Protein AF-A0A6B0XU42-F1 (afdb_monomer)

Sequence (81 aa):
DLRDLLPGCWPLAVRLRAKLDALYFHLYGMTDRDDIRYVYSTFPIVERDERASYGAYRSRDLCLAWTSALGAGQPDAEINS

pLDDT: mean 76.43, std 11.31, range [46.19, 87.75]

Mean predicted aligned error: 8.25 Å

Foldseek 3Di:
DVCVPDVPCVVVVLLVLLLVLLVVCVVVVNLDLVSLVVVVVVCVVQQVVCCVVPVGSVSSVSNNVCSVCVVVVRSPDDDDD

Radius of gyration: 13.22 Å; Cα contacts (8 Å, |Δi|>4): 54; chains: 1; bounding box: 32×25×35 Å

Structure (mmCIF, N/CA/C/O backbone):
data_AF-A0A6B0XU42-F1
#
_entry.id   AF-A0A6B0XU42-F1
#
loop_
_atom_site.group_PDB
_atom_site.id
_atom_site.type_symbol
_atom_site.label_atom_id
_atom_site.label_alt_id
_atom_site.label_comp_id
_atom_site.label_asym_id
_atom_site.label_entity_id
_atom_site.label_seq_id
_atom_site.pdbx_PDB_ins_code
_atom_site.Cartn_x
_atom_site.Cartn_y
_atom_site.Cartn_z
_atom_site.occupancy
_atom_site.B_iso_or_equiv
_atom_site.auth_seq_id
_atom_site.auth_comp_id
_atom_site.auth_asym_id
_atom_site.auth_atom_id
_atom_site.pdbx_PDB_model_num
ATOM 1 N N . ASP A 1 1 ? -18.290 10.098 17.376 1.00 46.19 1 ASP A N 1
ATOM 2 C CA . ASP A 1 1 ? -16.958 9.538 17.078 1.00 46.19 1 ASP A CA 1
ATOM 3 C C . ASP A 1 1 ? -16.305 10.456 16.036 1.00 46.19 1 ASP A C 1
ATOM 5 O O . ASP A 1 1 ? -17.042 11.051 15.259 1.00 46.19 1 ASP A O 1
ATOM 9 N N . LEU A 1 2 ? -14.981 10.661 16.009 1.00 51.50 2 LEU A N 1
ATOM 10 C CA . LEU A 1 2 ? -14.331 11.551 15.009 1.00 51.50 2 LEU A CA 1
ATOM 11 C C . LEU A 1 2 ? -14.599 11.096 13.556 1.00 51.50 2 LEU A C 1
ATOM 13 O O . LEU A 1 2 ? -14.425 11.865 12.614 1.00 51.50 2 LEU A O 1
ATOM 17 N N . ARG A 1 3 ? -15.077 9.857 13.401 1.00 52.59 3 ARG A N 1
ATOM 18 C CA . ARG A 1 3 ? -15.541 9.212 12.168 1.00 52.59 3 ARG A CA 1
ATOM 19 C C . ARG A 1 3 ? -16.874 9.756 11.627 1.00 52.59 3 ARG A C 1
ATOM 21 O O . ARG A 1 3 ? -17.093 9.679 10.424 1.00 52.59 3 ARG A O 1
ATOM 28 N N . ASP A 1 4 ? -17.722 10.353 12.467 1.00 56.97 4 ASP A N 1
ATOM 29 C CA . ASP A 1 4 ? -19.052 10.852 12.063 1.00 56.97 4 ASP A CA 1
ATOM 30 C C . ASP A 1 4 ? -19.034 12.305 11.555 1.00 56.97 4 ASP A C 1
ATOM 32 O O . ASP A 1 4 ? -19.988 12.763 10.930 1.00 56.97 4 ASP A O 1
ATOM 36 N N . LEU A 1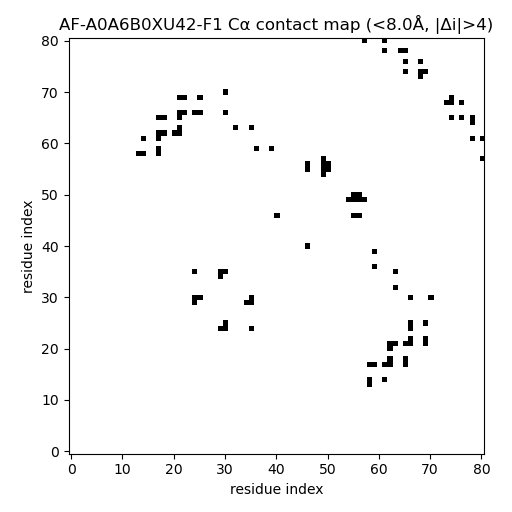 5 ? -17.959 13.056 11.825 1.00 56.47 5 LEU A N 1
ATOM 37 C CA . LEU A 1 5 ? -17.900 14.503 11.575 1.00 56.47 5 LEU A CA 1
ATOM 38 C C . LEU A 1 5 ? -17.413 14.887 10.165 1.00 56.47 5 LEU A C 1
ATOM 40 O O . LEU A 1 5 ? -17.468 16.063 9.813 1.00 56.47 5 LEU A O 1
ATOM 44 N N . LEU A 1 6 ? -16.958 13.932 9.343 1.00 55.56 6 LEU A N 1
ATOM 45 C CA . LEU A 1 6 ? -16.493 14.183 7.968 1.00 55.56 6 LEU A CA 1
ATOM 46 C C . LEU A 1 6 ? -16.947 13.074 6.992 1.00 55.56 6 LEU A C 1
ATOM 48 O O . LEU A 1 6 ? -16.116 12.301 6.505 1.00 55.56 6 LEU A O 1
ATOM 52 N N . PRO A 1 7 ? -18.248 12.994 6.652 1.00 46.88 7 PRO A N 1
ATOM 53 C CA . PRO A 1 7 ? -18.847 11.882 5.896 1.00 46.88 7 PRO A CA 1
ATOM 54 C C . PRO A 1 7 ? -18.463 11.793 4.397 1.00 46.88 7 PRO A C 1
ATOM 56 O O . PRO A 1 7 ? -19.202 11.232 3.597 1.00 46.88 7 PRO A O 1
ATOM 59 N N . GLY A 1 8 ? -17.297 12.299 3.982 1.00 55.22 8 GLY A N 1
ATOM 60 C CA . GLY A 1 8 ? -16.866 12.255 2.576 1.00 55.22 8 GLY A CA 1
ATOM 61 C C . GLY A 1 8 ? -15.361 12.343 2.313 1.00 55.22 8 GLY A C 1
ATOM 62 O O . GLY A 1 8 ? -14.938 12.106 1.184 1.00 55.22 8 GLY A O 1
ATOM 63 N N . CYS A 1 9 ? -14.523 12.641 3.314 1.00 53.81 9 CYS A N 1
ATOM 64 C CA . CYS A 1 9 ? -13.077 12.789 3.089 1.00 53.81 9 CYS A CA 1
ATOM 65 C C . CYS A 1 9 ? -12.315 11.458 3.136 1.00 53.81 9 CYS A C 1
ATOM 67 O O . CYS A 1 9 ? -11.249 11.335 2.537 1.00 53.81 9 CYS A O 1
ATOM 69 N N . TRP A 1 10 ? -12.866 10.457 3.828 1.00 56.81 10 TRP A N 1
ATOM 70 C CA . TRP A 1 10 ? -12.260 9.136 3.979 1.00 56.81 10 TRP A CA 1
ATOM 71 C C . TRP A 1 10 ? -11.950 8.436 2.640 1.00 56.81 10 TRP A C 1
ATOM 73 O O . TRP A 1 10 ? -10.799 8.043 2.448 1.00 56.81 10 TRP A O 1
ATOM 83 N N . PRO A 1 11 ? -12.884 8.332 1.668 1.00 57.59 11 PRO A N 1
ATOM 84 C CA . PRO A 1 11 ? -12.589 7.666 0.396 1.00 57.59 11 PRO A CA 1
ATOM 85 C C . PRO A 1 11 ? -11.517 8.389 -0.436 1.00 57.59 11 PRO A C 1
ATOM 87 O O . PRO A 1 11 ? -10.744 7.738 -1.139 1.00 57.59 11 PRO A O 1
ATOM 90 N N . LEU A 1 12 ? -11.417 9.721 -0.333 1.00 59.25 12 LEU A N 1
ATOM 91 C CA . LEU A 1 12 ? -10.354 10.482 -0.997 1.00 59.25 12 LEU A CA 1
ATOM 92 C C . LEU A 1 12 ? -8.995 10.276 -0.307 1.00 59.25 12 LEU A C 1
ATOM 94 O O . LEU A 1 12 ? -7.976 10.121 -0.979 1.00 59.25 12 LEU A O 1
ATOM 98 N N . ALA A 1 13 ? -8.984 10.229 1.029 1.00 69.06 13 ALA A N 1
ATOM 99 C CA . ALA A 1 13 ? -7.776 10.030 1.824 1.00 69.06 13 ALA A CA 1
ATOM 100 C C . ALA A 1 13 ? -7.141 8.651 1.584 1.00 69.06 13 ALA A C 1
ATOM 102 O O . ALA A 1 13 ? -5.927 8.564 1.404 1.00 69.06 13 ALA A O 1
ATOM 103 N N . VAL A 1 14 ? -7.950 7.588 1.508 1.00 68.81 14 VAL A N 1
ATOM 104 C CA . VAL A 1 14 ? -7.464 6.223 1.237 1.00 68.81 14 VAL A CA 1
ATOM 105 C C . VAL A 1 14 ? -6.847 6.119 -0.162 1.00 68.81 14 VAL A C 1
ATOM 107 O O . VAL A 1 14 ? -5.771 5.548 -0.320 1.00 68.81 14 VAL A O 1
ATOM 110 N N . ARG A 1 15 ? -7.460 6.741 -1.179 1.00 69.19 15 ARG A N 1
ATOM 111 C CA . ARG A 1 15 ? -6.918 6.761 -2.551 1.00 69.19 15 ARG A CA 1
ATOM 112 C C . ARG A 1 15 ? -5.582 7.490 -2.654 1.00 69.19 15 ARG A C 1
ATOM 114 O O . ARG A 1 15 ? -4.661 6.985 -3.292 1.00 69.19 15 ARG A O 1
ATOM 121 N N . LEU A 1 16 ? -5.480 8.673 -2.047 1.00 75.56 16 LEU A N 1
ATOM 122 C CA . LEU A 1 16 ? -4.238 9.448 -2.039 1.00 75.56 16 LEU A CA 1
ATOM 123 C C . LEU A 1 16 ? -3.126 8.692 -1.307 1.00 75.56 16 LEU A C 1
ATOM 125 O O . LEU A 1 16 ? -1.993 8.676 -1.783 1.00 75.56 16 LEU A O 1
ATOM 129 N N . ARG A 1 17 ? -3.458 8.011 -0.202 1.00 77.75 17 ARG A N 1
ATOM 130 C CA . ARG A 1 17 ? -2.514 7.167 0.535 1.00 77.75 17 ARG A CA 1
ATOM 131 C C . ARG A 1 17 ? -2.035 5.981 -0.304 1.00 77.75 17 ARG A C 1
ATOM 133 O O . ARG A 1 17 ? -0.834 5.802 -0.435 1.00 77.75 17 ARG A O 1
ATOM 140 N N . ALA A 1 18 ? -2.946 5.252 -0.946 1.00 80.19 18 ALA A N 1
ATOM 141 C CA . ALA A 1 18 ? -2.594 4.111 -1.791 1.00 80.19 18 ALA A CA 1
ATOM 142 C C . ALA A 1 18 ? -1.737 4.511 -3.008 1.00 80.19 18 ALA A C 1
ATOM 144 O O . ALA A 1 18 ? -0.804 3.795 -3.366 1.00 80.19 18 ALA A O 1
ATOM 145 N N . LYS A 1 19 ? -2.009 5.672 -3.626 1.00 78.19 19 LYS A N 1
ATOM 146 C CA . LYS A 1 19 ? -1.176 6.209 -4.718 1.00 78.19 19 LYS A CA 1
ATOM 147 C C . LYS A 1 19 ? 0.227 6.583 -4.224 1.00 78.19 19 LYS A C 1
ATOM 149 O O . LYS A 1 19 ? 1.205 6.329 -4.923 1.00 78.19 19 LYS A O 1
ATOM 154 N N . LEU A 1 20 ? 0.328 7.168 -3.029 1.00 84.12 20 LEU A N 1
ATOM 155 C CA . LEU A 1 20 ? 1.604 7.516 -2.402 1.00 84.12 20 LEU A CA 1
ATOM 156 C C . LEU A 1 20 ? 2.426 6.261 -2.074 1.00 84.12 20 LEU A C 1
ATOM 158 O O . LEU A 1 20 ? 3.604 6.204 -2.414 1.00 84.12 20 LEU A O 1
ATOM 162 N N . ASP A 1 21 ? 1.801 5.252 -1.466 1.00 81.25 21 ASP A N 1
ATOM 163 C CA . ASP A 1 21 ? 2.450 3.984 -1.126 1.00 81.25 21 ASP A CA 1
ATOM 164 C C . ASP A 1 21 ? 2.987 3.303 -2.397 1.00 81.25 21 ASP A C 1
ATOM 166 O O . ASP A 1 21 ? 4.164 2.950 -2.458 1.00 81.25 21 ASP A O 1
ATOM 170 N N . ALA A 1 22 ? 2.180 3.227 -3.463 1.00 82.31 22 ALA A N 1
ATOM 171 C CA . ALA A 1 22 ? 2.602 2.678 -4.754 1.00 82.31 22 ALA A CA 1
ATOM 172 C C . ALA A 1 22 ? 3.795 3.434 -5.374 1.00 82.31 22 ALA A C 1
ATOM 174 O O . ALA A 1 22 ? 4.688 2.810 -5.951 1.00 82.31 22 ALA A O 1
ATOM 175 N N . LEU A 1 23 ? 3.844 4.763 -5.226 1.00 83.12 23 LEU A N 1
ATOM 176 C CA . LEU A 1 23 ? 4.973 5.578 -5.677 1.00 83.12 23 LEU A CA 1
ATOM 177 C C . LEU A 1 23 ? 6.243 5.297 -4.862 1.00 83.12 23 LEU A C 1
ATOM 179 O O . LEU A 1 23 ? 7.317 5.162 -5.446 1.00 83.12 23 LEU A O 1
ATOM 183 N N . TYR A 1 24 ? 6.134 5.182 -3.535 1.00 82.38 24 TYR A N 1
ATOM 184 C CA . TYR A 1 24 ? 7.265 4.822 -2.676 1.00 82.38 24 TYR A CA 1
ATOM 185 C C . TYR A 1 24 ? 7.804 3.433 -3.013 1.00 82.38 24 TYR A C 1
ATOM 187 O O . TYR A 1 24 ? 9.013 3.273 -3.161 1.00 82.38 24 TYR A O 1
ATOM 195 N N . PHE A 1 25 ? 6.925 2.449 -3.207 1.00 82.56 25 PHE A N 1
ATOM 196 C CA . PHE A 1 25 ? 7.317 1.109 -3.636 1.00 82.56 25 PHE A CA 1
ATOM 197 C C . PHE A 1 25 ? 8.073 1.139 -4.969 1.00 82.56 25 PHE A C 1
ATOM 199 O O . PHE A 1 25 ? 9.144 0.545 -5.083 1.00 82.56 25 PHE A O 1
ATOM 206 N N . HIS A 1 26 ? 7.589 1.918 -5.939 1.00 80.75 26 HIS A N 1
ATOM 207 C CA . HIS A 1 26 ? 8.273 2.094 -7.217 1.00 80.75 26 HIS A CA 1
ATOM 208 C C . HIS A 1 26 ? 9.645 2.776 -7.068 1.00 80.75 26 HIS A C 1
ATOM 210 O O . HIS A 1 26 ? 10.621 2.326 -7.666 1.00 80.75 26 HIS A O 1
ATOM 216 N N . LEU A 1 27 ? 9.751 3.811 -6.227 1.00 83.44 27 LEU A N 1
ATOM 217 C CA . LEU A 1 27 ? 11.007 4.522 -5.961 1.00 83.44 27 LEU A CA 1
ATOM 218 C C . LEU A 1 27 ? 12.058 3.625 -5.289 1.00 83.44 27 LEU A C 1
ATOM 220 O O . LEU A 1 27 ? 13.242 3.726 -5.603 1.00 83.44 27 LEU A O 1
ATOM 224 N N . TYR A 1 28 ? 11.634 2.741 -4.385 1.00 83.56 28 TYR A N 1
ATOM 225 C CA . TYR A 1 28 ? 12.516 1.784 -3.712 1.00 83.56 28 TYR A CA 1
ATOM 226 C C . TYR A 1 28 ? 12.815 0.529 -4.546 1.00 83.56 28 TYR A C 1
ATOM 228 O O . TYR A 1 28 ? 13.530 -0.354 -4.077 1.00 83.56 28 TYR A O 1
ATOM 236 N N . GLY A 1 29 ? 12.291 0.430 -5.773 1.00 80.81 29 GLY A N 1
ATOM 237 C CA . GLY A 1 29 ? 12.464 -0.740 -6.638 1.00 80.81 29 GLY A CA 1
ATOM 238 C C . GLY A 1 29 ? 11.631 -1.960 -6.225 1.00 80.81 29 GLY A C 1
ATOM 239 O O . GLY A 1 29 ? 11.763 -3.023 -6.828 1.00 80.81 29 GLY A O 1
ATOM 240 N N . MET A 1 30 ? 10.740 -1.816 -5.242 1.00 80.50 30 MET A N 1
ATOM 241 C CA . MET A 1 30 ? 9.797 -2.847 -4.805 1.00 80.50 30 MET A CA 1
ATOM 242 C C . MET A 1 30 ? 8.590 -2.855 -5.746 1.00 80.50 30 MET A C 1
ATOM 244 O O . MET A 1 30 ? 7.571 -2.220 -5.495 1.00 80.50 30 MET A O 1
ATOM 248 N N . THR A 1 31 ? 8.720 -3.535 -6.881 1.00 75.25 31 THR A N 1
ATOM 249 C CA . THR A 1 31 ? 7.640 -3.635 -7.883 1.00 75.25 31 THR A CA 1
ATOM 250 C C . THR A 1 31 ? 6.961 -5.000 -7.902 1.00 75.25 31 THR A C 1
ATOM 252 O O . THR A 1 31 ? 5.907 -5.144 -8.524 1.00 75.25 31 THR A O 1
ATOM 255 N N . ASP A 1 32 ? 7.518 -5.980 -7.185 1.00 83.25 32 ASP A N 1
ATOM 256 C CA . ASP A 1 32 ? 6.904 -7.291 -7.030 1.00 83.25 32 ASP A CA 1
ATOM 257 C C . ASP A 1 32 ? 5.652 -7.198 -6.146 1.00 83.25 32 ASP A C 1
ATOM 259 O O . ASP A 1 32 ? 5.625 -6.562 -5.087 1.00 83.25 3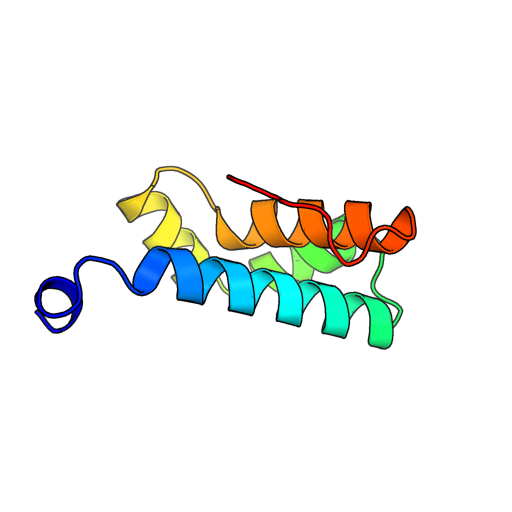2 ASP A O 1
ATOM 263 N N . ARG A 1 33 ? 4.585 -7.860 -6.590 1.00 83.69 33 ARG A N 1
ATOM 264 C CA . ARG A 1 33 ? 3.324 -7.940 -5.856 1.00 83.69 33 ARG A CA 1
ATOM 265 C C . ARG A 1 33 ? 3.487 -8.672 -4.533 1.00 83.69 33 ARG A C 1
ATOM 267 O O . ARG A 1 33 ? 2.772 -8.335 -3.589 1.00 83.69 33 ARG A O 1
ATOM 274 N N . ASP A 1 34 ? 4.375 -9.656 -4.456 1.00 84.75 34 ASP A N 1
ATOM 275 C CA . ASP A 1 34 ? 4.553 -10.439 -3.235 1.00 84.75 34 ASP A CA 1
ATOM 276 C C . ASP A 1 34 ? 5.341 -9.663 -2.169 1.00 84.75 34 ASP A C 1
ATOM 278 O O . ASP A 1 34 ? 4.958 -9.703 -0.997 1.00 84.75 34 ASP A O 1
ATOM 282 N N . ASP A 1 35 ? 6.311 -8.835 -2.567 1.00 85.31 35 ASP A N 1
ATOM 283 C CA . ASP A 1 35 ? 6.998 -7.899 -1.662 1.00 85.31 35 ASP A CA 1
ATOM 284 C C . ASP A 1 35 ? 6.023 -6.869 -1.083 1.00 85.31 35 ASP A C 1
ATOM 286 O O . ASP A 1 35 ? 5.982 -6.626 0.126 1.00 85.31 35 ASP A O 1
ATOM 290 N N . ILE A 1 36 ? 5.169 -6.300 -1.936 1.00 84.75 36 ILE A N 1
ATOM 291 C CA . ILE A 1 36 ? 4.148 -5.339 -1.510 1.00 84.75 36 ILE A CA 1
ATOM 292 C C . ILE A 1 36 ? 3.161 -6.008 -0.546 1.00 84.75 36 ILE A C 1
ATOM 294 O O . ILE A 1 36 ? 2.846 -5.450 0.507 1.00 84.75 36 ILE A O 1
ATOM 298 N N . ARG A 1 37 ? 2.695 -7.229 -0.846 1.00 86.06 37 ARG A N 1
ATOM 299 C CA . ARG A 1 37 ? 1.834 -7.999 0.069 1.00 86.06 37 ARG A CA 1
ATOM 300 C C . ARG A 1 37 ? 2.511 -8.264 1.407 1.00 86.06 37 ARG A C 1
ATOM 302 O O . ARG A 1 37 ? 1.843 -8.149 2.434 1.00 86.06 37 ARG A O 1
ATOM 309 N N . TYR A 1 38 ? 3.801 -8.593 1.406 1.00 86.19 38 TYR A N 1
ATOM 310 C CA . TYR A 1 38 ? 4.563 -8.792 2.631 1.00 86.19 38 TYR A CA 1
ATOM 311 C C . TYR A 1 38 ? 4.593 -7.514 3.474 1.00 86.19 38 TYR A C 1
ATOM 313 O O . TYR A 1 38 ? 4.252 -7.565 4.655 1.00 86.19 38 TYR A O 1
ATOM 321 N N . VAL A 1 39 ? 4.869 -6.354 2.872 1.00 86.00 39 VAL A N 1
ATOM 322 C CA . VAL A 1 39 ? 4.832 -5.064 3.580 1.00 86.00 39 VAL A CA 1
ATOM 323 C C . VAL A 1 39 ? 3.443 -4.798 4.160 1.00 86.00 39 VAL A C 1
ATOM 325 O O . VAL A 1 39 ? 3.331 -4.502 5.348 1.00 86.00 39 VAL A O 1
ATOM 328 N N . TYR A 1 40 ? 2.372 -4.996 3.389 1.00 83.62 40 TYR A N 1
ATOM 329 C CA . TYR A 1 40 ? 1.004 -4.837 3.900 1.00 83.62 40 TYR A CA 1
ATOM 330 C C . TYR A 1 40 ? 0.646 -5.830 5.017 1.00 83.62 40 TYR A C 1
ATOM 332 O O . TYR A 1 40 ? -0.154 -5.489 5.891 1.00 83.62 40 TYR A O 1
ATOM 340 N N . SER A 1 41 ? 1.252 -7.023 5.033 1.00 84.25 41 SER A N 1
ATOM 341 C CA . SER A 1 41 ? 1.058 -8.015 6.101 1.00 84.25 41 SER A CA 1
ATOM 342 C C . SER A 1 41 ? 1.683 -7.596 7.437 1.00 84.25 41 SER A C 1
ATOM 344 O O . SER A 1 41 ? 1.234 -8.041 8.492 1.00 84.25 41 SER A O 1
ATOM 346 N N . THR A 1 42 ? 2.665 -6.684 7.424 1.00 87.75 42 THR A N 1
ATOM 347 C CA . THR A 1 42 ? 3.266 -6.134 8.654 1.00 87.75 42 THR A CA 1
ATOM 348 C C . THR A 1 42 ? 2.339 -5.178 9.410 1.00 87.75 42 THR A C 1
ATOM 350 O O . THR A 1 42 ? 2.605 -4.857 10.569 1.00 87.75 42 THR A O 1
ATOM 353 N N . PHE A 1 43 ? 1.220 -4.768 8.799 1.00 83.31 43 PHE A N 1
ATOM 354 C CA . PHE A 1 43 ? 0.223 -3.865 9.379 1.00 83.31 43 PHE A CA 1
ATOM 355 C C . PHE A 1 43 ? -1.109 -4.587 9.676 1.00 83.31 43 PHE A C 1
ATOM 357 O O . PHE A 1 43 ? -2.145 -4.243 9.099 1.00 83.31 43 PHE A O 1
ATOM 364 N N . PRO A 1 44 ? -1.141 -5.555 10.615 1.00 82.56 44 PRO A N 1
ATOM 365 C CA . PRO A 1 44 ? -2.328 -6.382 10.865 1.00 82.56 44 PRO A CA 1
ATOM 366 C C . PRO A 1 44 ? -3.515 -5.586 11.429 1.00 82.56 44 PRO A C 1
ATOM 368 O O . PRO A 1 44 ? -4.665 -6.003 11.311 1.00 82.56 44 PRO A O 1
ATOM 371 N N . ILE A 1 45 ? -3.251 -4.43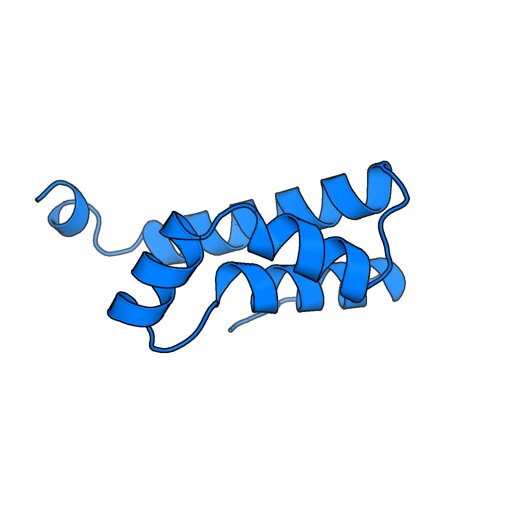1 12.049 1.00 85.81 45 ILE A N 1
ATOM 372 C CA . ILE A 1 45 ? -4.291 -3.556 12.606 1.00 85.81 45 ILE A CA 1
ATOM 373 C C . ILE A 1 45 ? -5.145 -2.966 11.479 1.00 85.81 45 ILE A C 1
ATOM 375 O O . 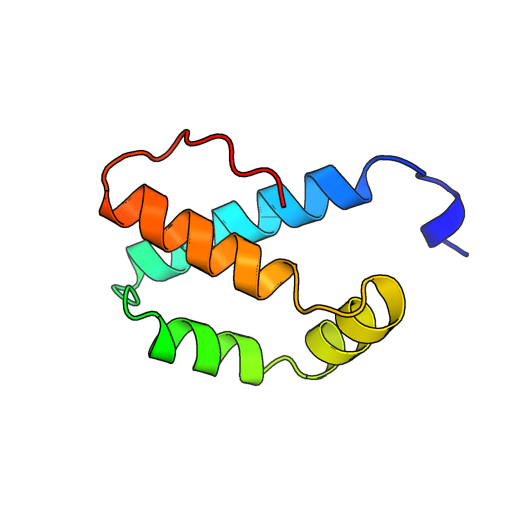ILE A 1 45 ? -6.370 -3.005 11.560 1.00 85.81 45 ILE A O 1
ATOM 379 N N . VAL A 1 46 ? -4.505 -2.473 10.414 1.00 83.06 46 VAL A N 1
ATOM 380 C CA . VAL A 1 46 ? -5.196 -1.860 9.270 1.00 83.06 46 VAL A CA 1
ATOM 381 C C . VAL A 1 46 ? -6.001 -2.910 8.513 1.00 83.06 46 VAL A C 1
ATOM 383 O O . VAL A 1 46 ? -7.165 -2.677 8.205 1.00 83.06 46 VAL A O 1
ATOM 386 N N . GLU A 1 47 ? -5.420 -4.093 8.290 1.00 85.31 47 GLU A N 1
ATOM 387 C CA . GLU A 1 47 ? -6.134 -5.213 7.672 1.00 85.31 47 GLU A CA 1
ATOM 388 C C . GLU A 1 47 ? -7.403 -5.575 8.452 1.00 85.31 47 GLU A C 1
ATOM 390 O O . GLU A 1 47 ? -8.469 -5.754 7.860 1.00 85.31 47 GLU A O 1
ATOM 395 N N . ARG A 1 48 ? -7.309 -5.667 9.785 1.00 85.06 48 ARG A N 1
ATOM 396 C CA . ARG A 1 48 ? -8.450 -6.019 10.635 1.00 85.06 48 ARG A CA 1
ATOM 397 C C . ARG A 1 48 ? -9.541 -4.954 10.592 1.00 85.06 48 ARG A C 1
ATOM 399 O O . ARG A 1 48 ? -10.714 -5.309 10.486 1.00 85.06 48 ARG A O 1
ATOM 406 N N . ASP A 1 49 ? -9.166 -3.681 10.664 1.00 84.38 49 ASP A N 1
ATOM 407 C CA . ASP A 1 49 ? -10.110 -2.564 10.641 1.00 84.38 49 ASP A CA 1
ATOM 408 C C . ASP A 1 49 ? -10.807 -2.452 9.276 1.00 84.38 49 ASP A C 1
ATOM 410 O O . ASP A 1 49 ? -12.034 -2.371 9.214 1.00 84.38 49 ASP A O 1
ATOM 414 N N . GLU A 1 50 ? -10.065 -2.548 8.169 1.00 83.38 50 GLU A N 1
ATOM 415 C CA . GLU A 1 50 ? -10.660 -2.514 6.829 1.00 83.38 50 GLU A CA 1
ATOM 416 C C . GLU A 1 50 ? -11.530 -3.736 6.550 1.00 83.38 50 GLU A C 1
ATOM 418 O O . GLU A 1 50 ? -12.610 -3.608 5.973 1.00 83.38 50 GLU A O 1
ATOM 423 N N . ARG A 1 51 ? -11.124 -4.922 7.007 1.00 85.81 51 ARG A N 1
ATOM 424 C CA . ARG A 1 51 ? -11.937 -6.130 6.864 1.00 85.81 51 ARG A CA 1
ATOM 425 C C . ARG A 1 51 ? -13.206 -6.073 7.715 1.00 85.81 51 ARG A C 1
ATOM 427 O O . ARG A 1 51 ? -14.229 -6.592 7.281 1.00 85.81 51 ARG A O 1
ATOM 434 N N . ALA A 1 52 ? -13.177 -5.413 8.872 1.00 85.75 52 ALA A N 1
ATOM 435 C CA . ALA A 1 52 ? -14.366 -5.172 9.686 1.00 85.75 52 ALA A CA 1
ATOM 436 C C . ALA A 1 52 ? -15.312 -4.129 9.061 1.00 85.75 52 ALA A C 1
ATOM 438 O O . ALA A 1 52 ? -16.527 -4.285 9.149 1.00 85.75 52 ALA A O 1
ATOM 439 N N . SER A 1 53 ? -14.779 -3.083 8.419 1.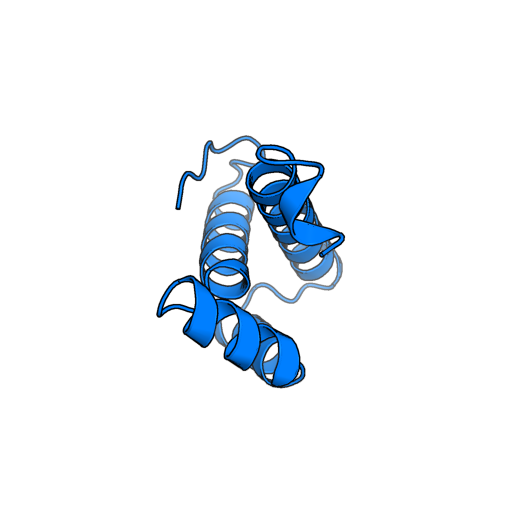00 82.94 53 SER A N 1
ATOM 440 C CA . SER A 1 53 ? -15.586 -2.022 7.794 1.00 82.94 53 SER A CA 1
ATOM 441 C C . SER A 1 53 ? -16.083 -2.350 6.381 1.00 82.94 53 SER A C 1
ATOM 443 O O . SER A 1 53 ? -17.186 -1.951 6.019 1.00 82.94 53 SER A O 1
ATOM 445 N N . TYR A 1 54 ? -15.285 -3.056 5.578 1.00 78.81 54 TYR A N 1
ATOM 446 C CA . TYR A 1 54 ? -15.521 -3.269 4.142 1.00 78.81 54 TYR A CA 1
ATOM 447 C C . TYR A 1 54 ? -15.498 -4.741 3.715 1.00 78.81 54 TYR A C 1
ATOM 449 O O . TYR A 1 54 ? -15.778 -5.038 2.556 1.00 78.81 54 TYR A O 1
ATOM 457 N N . GLY A 1 55 ? -15.130 -5.673 4.599 1.00 84.31 55 GLY A N 1
ATOM 458 C CA . GLY A 1 55 ? -15.000 -7.096 4.261 1.00 84.31 55 GLY A CA 1
ATOM 459 C C . GLY A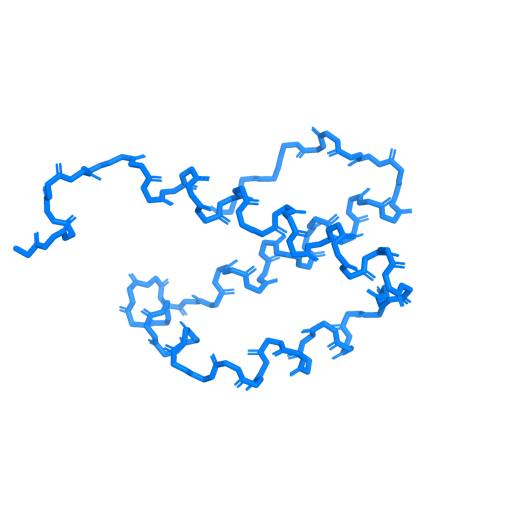 1 55 ? -13.749 -7.457 3.448 1.00 84.31 55 GLY A C 1
ATOM 460 O O . GLY A 1 55 ? -13.504 -8.640 3.216 1.00 84.31 55 GLY A O 1
ATOM 461 N N . ALA A 1 56 ? -12.937 -6.474 3.049 1.00 82.56 56 ALA A N 1
ATOM 462 C CA . ALA A 1 56 ? -11.749 -6.656 2.216 1.00 82.56 56 ALA A CA 1
ATOM 463 C C . ALA A 1 56 ? -10.627 -5.676 2.594 1.00 82.56 56 ALA A C 1
ATOM 465 O O . ALA A 1 56 ? -10.886 -4.604 3.139 1.00 82.56 56 ALA A O 1
ATOM 466 N N . TYR A 1 57 ? -9.383 -6.037 2.259 1.00 84.69 57 TYR A N 1
ATOM 467 C CA . TYR A 1 57 ? -8.197 -5.199 2.471 1.00 84.69 57 TYR A CA 1
ATOM 468 C C . TYR A 1 57 ? -8.041 -4.202 1.307 1.00 84.69 57 TYR A C 1
ATOM 470 O O . TYR A 1 57 ? -7.156 -4.335 0.457 1.00 84.69 57 TYR A O 1
ATOM 478 N N . ARG A 1 58 ? -8.940 -3.211 1.251 1.00 82.38 58 ARG A N 1
ATOM 479 C CA . ARG A 1 58 ? -9.040 -2.242 0.148 1.00 82.38 58 ARG A CA 1
ATOM 480 C C . ARG A 1 58 ? -7.756 -1.450 -0.075 1.00 82.38 58 ARG A C 1
ATOM 482 O O . ARG A 1 58 ? -7.390 -1.253 -1.229 1.00 82.38 58 ARG A O 1
ATOM 489 N N . SER A 1 59 ? -7.056 -1.041 0.983 1.00 82.94 59 SER A N 1
ATOM 490 C CA . SER A 1 59 ? -5.800 -0.288 0.857 1.00 82.94 59 SER A CA 1
ATOM 491 C C . SER A 1 59 ? -4.723 -1.075 0.104 1.00 82.94 59 SER A C 1
ATOM 493 O O . SER A 1 59 ? -4.094 -0.545 -0.813 1.00 82.94 59 SER A O 1
ATOM 495 N N . ARG A 1 60 ? -4.565 -2.366 0.424 1.00 85.44 60 ARG A N 1
ATOM 496 C CA . ARG A 1 60 ? -3.633 -3.263 -0.273 1.00 85.44 60 ARG A CA 1
ATOM 497 C C . ARG A 1 60 ? -4.029 -3.446 -1.734 1.00 85.44 60 ARG A C 1
ATOM 499 O O . ARG A 1 60 ? -3.185 -3.341 -2.621 1.00 85.44 60 ARG A O 1
ATOM 506 N N . ASP A 1 61 ? -5.301 -3.737 -1.988 1.00 85.88 61 ASP A N 1
ATOM 507 C CA . ASP A 1 61 ? -5.777 -4.045 -3.338 1.00 85.88 61 ASP A CA 1
ATOM 508 C C . ASP A 1 61 ? -5.698 -2.808 -4.253 1.00 85.88 61 ASP A C 1
ATOM 510 O O . ASP A 1 61 ? -5.258 -2.914 -5.400 1.00 85.88 61 ASP A O 1
ATOM 514 N N . LEU A 1 62 ? -6.005 -1.619 -3.718 1.00 83.38 62 LEU A N 1
ATOM 515 C CA . LEU A 1 62 ? -5.779 -0.335 -4.386 1.00 83.38 62 LEU A CA 1
ATOM 516 C C . LEU A 1 62 ? -4.297 -0.099 -4.683 1.00 83.38 62 LEU A C 1
ATOM 518 O O . LEU A 1 62 ? -3.961 0.273 -5.806 1.00 83.38 62 LEU A O 1
ATOM 522 N N . CYS A 1 63 ? -3.406 -0.320 -3.713 1.00 83.31 63 CYS A N 1
ATOM 523 C CA . CYS A 1 63 ? -1.971 -0.139 -3.923 1.00 83.31 63 CYS A CA 1
ATOM 524 C C . CYS A 1 63 ? -1.441 -1.071 -5.018 1.00 83.31 63 CYS A C 1
ATOM 526 O O . CYS A 1 63 ? -0.739 -0.619 -5.916 1.00 83.31 63 CYS A O 1
ATOM 528 N N . LEU A 1 64 ? -1.825 -2.352 -5.006 1.00 85.00 64 LEU A N 1
ATOM 529 C CA . LEU A 1 64 ? -1.434 -3.312 -6.043 1.00 85.00 64 LEU A CA 1
ATOM 530 C C . LEU A 1 64 ? -1.937 -2.899 -7.433 1.00 85.00 64 LEU A C 1
ATOM 532 O O . LEU A 1 64 ? -1.237 -3.102 -8.431 1.00 85.00 64 LEU A O 1
ATOM 536 N N . ALA A 1 65 ? -3.137 -2.322 -7.516 1.00 84.44 65 ALA A N 1
ATOM 537 C CA . ALA A 1 65 ? -3.676 -1.793 -8.761 1.00 84.44 65 ALA A CA 1
ATOM 538 C C . ALA A 1 65 ? -2.863 -0.578 -9.251 1.00 84.44 65 ALA A C 1
ATOM 540 O O . ALA A 1 65 ? -2.487 -0.533 -10.423 1.00 84.44 65 ALA A O 1
ATOM 541 N N . TRP A 1 66 ? -2.498 0.346 -8.354 1.00 81.06 66 TRP A N 1
ATOM 542 C CA . TRP A 1 66 ? -1.643 1.495 -8.673 1.00 81.06 66 TRP A CA 1
ATOM 543 C C . TRP A 1 66 ? -0.229 1.092 -9.092 1.00 81.06 66 TRP A C 1
ATOM 545 O O . TRP A 1 66 ? 0.272 1.620 -10.080 1.00 81.06 66 TRP A O 1
ATOM 555 N N . THR A 1 67 ? 0.397 0.121 -8.423 1.00 82.25 67 THR A N 1
ATOM 556 C CA . THR A 1 67 ? 1.699 -0.424 -8.841 1.00 82.25 67 THR A CA 1
ATOM 557 C C . THR A 1 67 ? 1.620 -1.012 -10.248 1.00 82.25 67 THR A C 1
ATOM 559 O O . THR A 1 67 ? 2.512 -0.790 -11.065 1.00 82.25 67 THR A O 1
ATOM 562 N N . SER A 1 68 ? 0.528 -1.718 -10.556 1.00 83.44 68 SER A N 1
ATOM 563 C CA . SER A 1 68 ? 0.311 -2.292 -11.890 1.00 83.44 68 SER A CA 1
ATOM 564 C C . SER A 1 68 ? 0.154 -1.189 -12.953 1.00 83.44 68 SER A C 1
ATOM 566 O O . SER A 1 68 ? 0.725 -1.298 -14.035 1.00 83.44 68 SER A O 1
ATOM 568 N N . ALA A 1 69 ? -0.562 -0.102 -12.637 1.00 82.38 69 ALA A N 1
ATOM 569 C CA . ALA A 1 69 ? -0.726 1.055 -13.523 1.00 82.38 69 ALA A CA 1
ATOM 570 C C . ALA A 1 69 ? 0.586 1.835 -13.738 1.00 82.38 69 ALA A C 1
ATOM 572 O O . ALA A 1 69 ? 0.913 2.197 -14.869 1.00 82.38 69 ALA A O 1
ATOM 573 N N . LEU A 1 70 ? 1.378 2.032 -12.678 1.00 79.69 70 LEU A N 1
ATOM 574 C CA . LEU A 1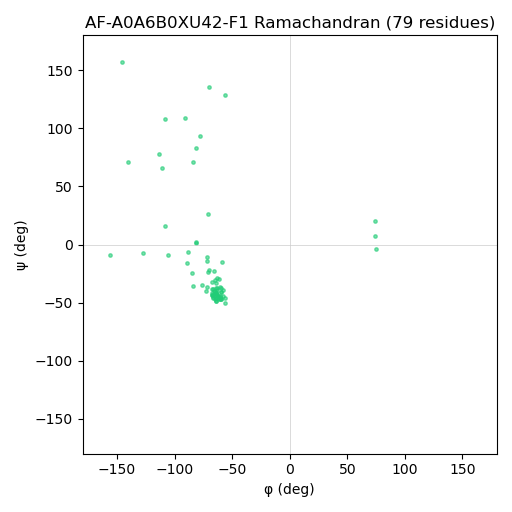 70 ? 2.700 2.662 -12.748 1.00 79.69 70 LEU A CA 1
ATOM 575 C C . LEU A 1 70 ? 3.677 1.833 -13.588 1.00 79.69 70 LEU A C 1
ATOM 577 O O . LEU A 1 70 ? 4.360 2.386 -14.446 1.00 79.69 70 LEU A O 1
ATOM 581 N N . GLY A 1 71 ? 3.692 0.508 -13.409 1.00 78.06 71 GLY A N 1
ATOM 582 C CA . GLY A 1 71 ? 4.492 -0.402 -14.235 1.00 78.06 71 GLY A CA 1
ATOM 583 C C . GLY A 1 71 ? 4.101 -0.377 -15.718 1.00 78.06 71 GLY A C 1
ATOM 584 O O . GLY A 1 71 ? 4.957 -0.544 -16.582 1.00 78.06 71 GLY A O 1
ATOM 585 N N . ALA A 1 72 ? 2.830 -0.100 -16.023 1.00 81.06 72 ALA A N 1
ATOM 586 C CA . ALA A 1 72 ? 2.334 0.088 -17.386 1.00 81.06 72 ALA A CA 1
ATOM 587 C C . ALA A 1 72 ? 2.591 1.501 -17.957 1.00 81.06 72 ALA A C 1
ATOM 589 O O . A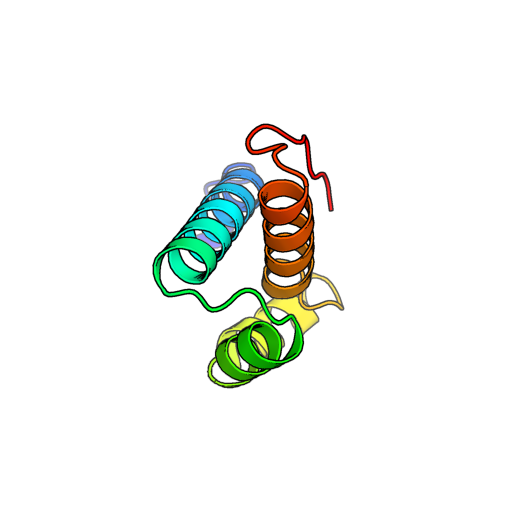LA A 1 72 ? 2.162 1.790 -19.075 1.00 81.06 72 ALA A O 1
ATOM 590 N N . GLY A 1 73 ? 3.258 2.391 -17.210 1.00 78.69 73 GLY A N 1
ATOM 591 C CA . GLY A 1 73 ? 3.530 3.769 -17.627 1.00 78.69 73 GLY A CA 1
ATOM 592 C C . GLY A 1 73 ? 2.309 4.695 -17.577 1.00 78.69 73 GLY A C 1
ATOM 593 O O . GLY A 1 73 ? 2.309 5.730 -18.238 1.00 78.69 73 GLY A O 1
ATOM 594 N N . GLN A 1 74 ? 1.269 4.341 -16.814 1.00 76.69 74 GLN A N 1
ATOM 595 C CA . GLN A 1 74 ? 0.026 5.112 -16.675 1.00 76.69 74 GLN A CA 1
ATOM 596 C C . GLN A 1 74 ? -0.129 5.654 -15.240 1.00 76.69 74 GLN A C 1
ATOM 598 O O . GLN A 1 74 ? -0.895 5.107 -14.443 1.00 76.69 74 GLN A O 1
ATOM 603 N N . PRO A 1 75 ? 0.581 6.739 -14.875 1.00 68.25 75 PRO A N 1
ATOM 604 C CA . PRO A 1 75 ? 0.563 7.292 -13.515 1.00 68.25 75 PRO A CA 1
ATOM 605 C C . PRO A 1 75 ? -0.748 8.004 -13.134 1.00 68.25 75 PRO A C 1
ATOM 607 O O . PRO A 1 75 ? -0.993 8.255 -11.949 1.00 68.25 75 PRO A O 1
ATOM 610 N N . ASP A 1 76 ? -1.597 8.314 -14.117 1.00 66.19 76 ASP A N 1
ATOM 611 C CA . ASP A 1 76 ? -2.864 9.038 -13.947 1.00 66.19 76 ASP A CA 1
ATOM 612 C C . ASP A 1 76 ? -4.102 8.147 -14.128 1.00 66.19 76 ASP A C 1
ATOM 614 O O . ASP A 1 76 ? -5.211 8.651 -14.287 1.00 66.19 76 ASP A O 1
ATOM 618 N N . ALA A 1 77 ? -3.933 6.821 -14.091 1.00 73.06 77 ALA A N 1
ATOM 619 C CA . ALA A 1 77 ? -5.045 5.883 -14.213 1.00 73.06 77 ALA A CA 1
ATOM 620 C C . ALA A 1 77 ? -6.125 6.137 -13.142 1.00 73.06 77 ALA A C 1
ATOM 622 O O . ALA A 1 77 ? -5.837 6.187 -11.947 1.00 73.06 77 ALA A O 1
ATOM 623 N N . GLU A 1 78 ? -7.392 6.265 -13.542 1.00 67.62 78 GLU A N 1
ATOM 624 C CA . GLU A 1 78 ? -8.501 6.367 -12.590 1.00 67.62 78 GLU A CA 1
ATOM 625 C C . GLU A 1 78 ? -8.851 4.986 -12.021 1.00 67.62 78 GLU A C 1
ATOM 627 O O . GLU A 1 78 ? -9.635 4.228 -12.590 1.00 67.62 78 GLU A O 1
ATOM 632 N N . ILE A 1 79 ? -8.256 4.649 -10.875 1.00 68.06 79 ILE A N 1
ATOM 633 C CA . ILE A 1 79 ? -8.556 3.412 -10.146 1.00 68.06 79 ILE A CA 1
ATOM 634 C C . ILE A 1 79 ? -9.675 3.676 -9.130 1.00 68.06 79 ILE A C 1
ATOM 636 O O . ILE A 1 79 ? -9.459 4.337 -8.110 1.00 68.06 79 ILE A O 1
ATOM 640 N N . ASN A 1 80 ? -10.866 3.141 -9.411 1.00 57.94 80 ASN A N 1
ATOM 641 C CA . ASN A 1 80 ? -12.031 3.162 -8.525 1.00 57.94 80 ASN A CA 1
ATOM 642 C C . ASN A 1 80 ? -12.276 1.739 -7.981 1.00 57.94 80 ASN A C 1
ATOM 644 O O . ASN A 1 80 ? -12.679 0.858 -8.737 1.00 57.94 80 ASN A O 1
ATOM 648 N N . SER A 1 81 ? -11.990 1.509 -6.693 1.00 52.88 81 SER A N 1
ATOM 649 C CA . SER A 1 81 ? -12.232 0.243 -5.965 1.00 52.88 81 SER A CA 1
ATOM 650 C C . SER A 1 81 ? -13.562 0.206 -5.220 1.00 52.88 81 SER A C 1
ATOM 652 O O . SER A 1 81 ? -13.914 1.267 -4.655 1.00 52.88 81 SER A O 1
#

Solvent-accessible surface area (backbone atoms only — not comparable to full-atom values): 4822 Å² total; per-residue (Å²): 110,88,75,70,79,53,92,68,55,60,72,58,50,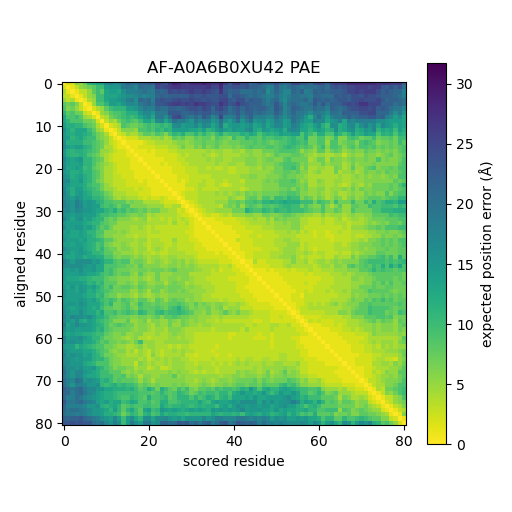52,51,55,49,22,52,49,51,25,50,51,30,53,74,72,68,54,74,52,68,65,61,53,50,52,58,57,61,75,41,58,65,58,44,52,52,34,32,72,76,69,72,42,54,56,61,60,56,49,18,55,52,42,39,55,32,46,74,70,73,38,84,80,65,88,83,84,132

Secondary structure (DSSP, 8-state):
-TTTS-TTHHHHHHHHHHHHHHHHHHHTT---HHHHHHHHHT-HHHHHHHHHHHSS-HHHHHHHHHHHHHHTT-TT-----